Protein AF-A0A9P8HUS7-F1 (afdb_monomer)

Secondary structure (DSSP, 8-state):
--EEE----TT-TTGGGSTTSEEEEEES-GGG-HHHHHHHHH-TTEEEEE--TT-HHHHHHHHHHHHHHHTT--S----------SSS-----S---

Sequence (97 aa):
MSSWACRSHSWHWNQSSDSKNTVIALIRSQATAGQLNELAATRKNIHIIETDISSLSRLEETANSISKVTNGSLDVLIYNAYSAGTDEAKLLPPSAL

InterPro domains:
  IPR036291 NAD(P)-binding domain superfamily [SSF51735] (16-81)

Foldseek 3Di:
DAEEEDDDDDPPVVQLVPLVYQYEYEAQDPVPCVVVVVVCVVRVSYHYDHADPVDPVRVVVVLVVVCVVVVHDHRDYDPPDDDPDDPDPPPPPPPDD

Organism: NCBI:txid1491008

Solvent-accessible surface area (backbone atoms only — not comparable to full-atom values): 6187 Å² total; per-residue (Å²): 130,47,31,39,42,46,71,91,69,99,82,62,71,65,59,66,68,42,73,80,29,42,32,34,26,64,34,80,47,75,91,78,36,60,74,60,51,57,48,32,72,76,34,82,40,44,44,81,43,76,43,48,90,90,36,68,70,45,44,52,56,47,50,56,54,47,30,71,76,49,77,68,55,72,70,48,82,59,88,69,87,81,77,84,72,93,72,72,83,72,69,73,73,99,80,83,130

Mean predicted aligned error: 10.4 Å

pLDDT: mean 76.38, std 19.33, range [28.64, 94.19]

Nearest PDB structures (foldseek):
  7xwh-assembly2_B  TM=8.448E-01  e=5.059E-05  Meyerozyma guilliermondii
  7xwl-assembly2_B  TM=8.464E-01  e=1.126E-04  Meyerozyma guilliermondii
  7xwj-assembly2_B  TM=8.448E-01  e=1.376E-04  Meyerozyma guilliermondii
  7xwl-assembly2_C  TM=8.209E-01  e=1.126E-04  Meyerozyma guilliermondii
  7xwj-assembly2_C  TM=7.090E-01  e=8.906E-04  Meyerozyma guilliermondii

Structure (mmCIF, N/CA/C/O backbone):
data_AF-A0A9P8HUS7-F1
#
_entry.id   AF-A0A9P8HUS7-F1
#
loop_
_atom_site.group_PDB
_atom_site.id
_atom_site.type_symbol
_atom_site.label_atom_id
_atom_site.label_alt_id
_atom_site.label_comp_id
_atom_site.label_asym_id
_atom_site.label_entity_id
_atom_site.label_seq_id
_atom_site.pdbx_PDB_ins_code
_atom_site.Cartn_x
_atom_site.Cartn_y
_atom_site.Cartn_z
_atom_site.occupancy
_atom_site.B_iso_or_equiv
_atom_site.auth_seq_id
_atom_site.auth_comp_id
_atom_site.auth_asym_id
_atom_site.auth_atom_id
_atom_site.pdbx_PDB_model_num
ATOM 1 N N . MET A 1 1 ? -5.412 0.447 16.211 1.00 29.70 1 MET A N 1
ATOM 2 C CA . MET A 1 1 ? -5.586 0.7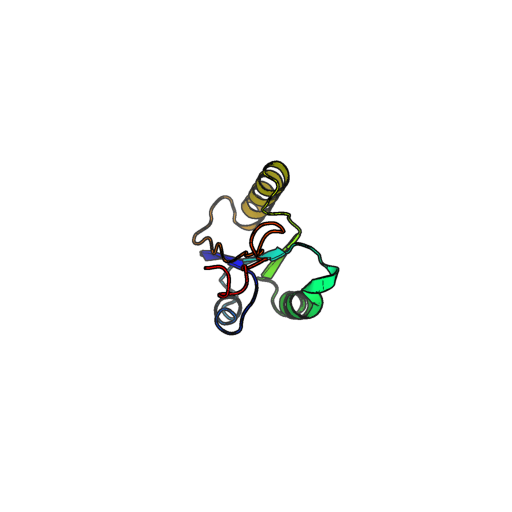33 14.772 1.00 29.70 1 MET A CA 1
ATOM 3 C C . MET A 1 1 ? -4.272 0.348 14.143 1.00 29.70 1 MET A C 1
ATOM 5 O O . MET A 1 1 ? -3.272 0.695 14.742 1.00 29.70 1 MET A O 1
ATOM 9 N N . SER A 1 2 ? -4.266 -0.473 13.095 1.00 32.97 2 SER A N 1
ATOM 10 C CA . SER A 1 2 ? -3.021 -0.963 12.500 1.00 32.97 2 SER A CA 1
ATOM 11 C C . SER A 1 2 ? -3.088 -0.845 10.984 1.00 32.97 2 SER A C 1
ATOM 13 O O . SER A 1 2 ? -3.912 -1.527 10.372 1.00 32.97 2 SER A O 1
ATOM 15 N N . SER A 1 3 ? -2.279 0.047 10.403 1.00 28.64 3 SER A N 1
ATOM 16 C CA . SER A 1 3 ? -2.162 0.223 8.949 1.00 28.64 3 SER A CA 1
ATOM 17 C C . SER A 1 3 ? -0.893 -0.425 8.368 1.00 28.64 3 SER A C 1
ATOM 19 O O . SER A 1 3 ? 0.160 -0.359 9.001 1.00 28.64 3 SER A O 1
ATOM 21 N N . TRP A 1 4 ? -0.994 -1.048 7.181 1.00 44.00 4 TRP A N 1
ATOM 22 C CA . TRP A 1 4 ? 0.021 -1.950 6.584 1.00 44.00 4 TRP A CA 1
ATOM 23 C C . TRP A 1 4 ? 0.264 -1.672 5.090 1.00 44.00 4 TRP A C 1
ATOM 25 O O . TRP A 1 4 ? -0.618 -1.130 4.453 1.00 44.00 4 TRP A O 1
ATOM 35 N N . ALA A 1 5 ? 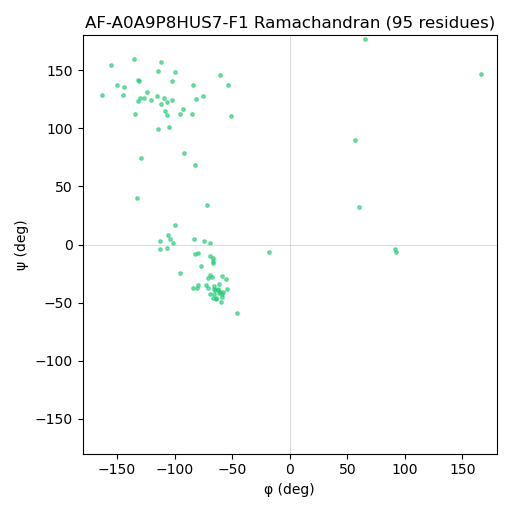1.399 -2.079 4.500 1.00 35.06 5 ALA A N 1
ATOM 36 C CA . ALA A 1 5 ? 1.700 -2.000 3.054 1.00 35.06 5 ALA A CA 1
ATOM 37 C C . ALA A 1 5 ? 2.139 -3.388 2.499 1.00 35.06 5 ALA A C 1
ATOM 39 O O . ALA A 1 5 ? 3.057 -3.963 3.070 1.00 35.06 5 ALA A O 1
ATOM 40 N N . CYS A 1 6 ? 1.534 -3.964 1.438 1.00 38.03 6 CYS A N 1
ATOM 41 C CA . CYS A 1 6 ? 1.771 -5.371 1.016 1.00 38.03 6 CYS A CA 1
ATOM 42 C C . CYS A 1 6 ? 2.089 -5.610 -0.487 1.00 38.03 6 CYS A C 1
ATOM 44 O O . CYS A 1 6 ? 1.424 -5.046 -1.358 1.00 38.03 6 CYS A O 1
ATOM 46 N N . ARG A 1 7 ? 3.026 -6.543 -0.784 1.00 38.03 7 ARG A N 1
ATOM 47 C CA . ARG A 1 7 ? 3.026 -7.403 -1.997 1.00 38.03 7 ARG A CA 1
ATOM 48 C C . ARG A 1 7 ? 3.682 -8.799 -1.803 1.00 38.03 7 ARG A C 1
ATOM 50 O O . ARG A 1 7 ? 4.759 -8.919 -1.225 1.00 38.03 7 ARG A O 1
ATOM 57 N N . SER A 1 8 ? 2.998 -9.801 -2.379 1.00 41.88 8 SER A N 1
ATOM 58 C CA . SER A 1 8 ? 3.388 -11.130 -2.918 1.00 41.88 8 SER A CA 1
ATOM 59 C C . SER A 1 8 ? 4.120 -12.187 -2.059 1.00 41.88 8 SER A C 1
ATOM 61 O O . SER A 1 8 ? 5.338 -12.297 -2.129 1.00 41.88 8 SER A O 1
ATOM 63 N N . HIS A 1 9 ? 3.359 -13.053 -1.371 1.00 35.47 9 HIS A N 1
ATOM 64 C CA . HIS A 1 9 ? 3.386 -14.541 -1.409 1.00 35.47 9 HIS A CA 1
ATOM 65 C C . HIS A 1 9 ? 2.593 -15.110 -0.211 1.00 35.47 9 HIS A C 1
ATOM 67 O O . HIS A 1 9 ? 2.545 -14.505 0.852 1.00 35.47 9 HIS A O 1
ATOM 73 N N . SER A 1 10 ? 1.946 -16.258 -0.438 1.00 37.50 10 SER A N 1
ATOM 74 C CA . SER A 1 10 ? 0.994 -17.095 0.335 1.00 37.50 10 SER A CA 1
ATOM 75 C C . SER A 1 10 ? 0.794 -16.995 1.871 1.00 37.50 10 SER A C 1
ATOM 77 O O . SER A 1 10 ? -0.125 -17.638 2.367 1.00 37.50 10 SER A O 1
ATOM 79 N N . TRP A 1 11 ? 1.555 -16.233 2.654 1.00 39.97 11 TRP A N 1
ATOM 80 C CA . TRP A 1 11 ? 1.526 -16.278 4.129 1.00 39.97 11 TRP A CA 1
ATOM 81 C C . TRP A 1 11 ? 0.972 -15.012 4.813 1.00 39.97 11 TRP A C 1
ATOM 83 O O . TRP A 1 11 ? 0.779 -15.010 6.023 1.00 39.97 11 TRP A O 1
ATOM 93 N N . HIS A 1 12 ? 0.639 -13.955 4.060 1.00 48.44 12 HIS A N 1
ATOM 94 C CA . HIS A 1 12 ? 0.209 -12.656 4.621 1.00 48.44 12 HIS A CA 1
ATOM 95 C C . HIS A 1 12 ? -1.296 -12.328 4.502 1.00 48.44 12 HIS A C 1
ATOM 97 O O . HIS A 1 12 ? -1.757 -11.309 5.015 1.00 48.44 12 HIS A O 1
ATOM 103 N N . TRP A 1 13 ? -2.094 -13.194 3.866 1.00 48.62 13 TRP A N 1
ATOM 104 C CA . TRP A 1 13 ? -3.518 -12.953 3.560 1.00 48.62 13 TRP A CA 1
ATOM 105 C C . TRP A 1 13 ? -4.436 -12.927 4.792 1.00 48.62 13 TRP A C 1
ATOM 107 O O . TRP A 1 13 ? -5.600 -12.535 4.684 1.00 48.62 13 TRP A O 1
ATOM 117 N N . ASN A 1 14 ? -3.916 -13.321 5.959 1.00 61.38 14 ASN A N 1
ATOM 118 C CA . ASN A 1 14 ? -4.672 -13.339 7.205 1.00 61.38 14 ASN A CA 1
ATOM 119 C C . ASN A 1 14 ? -4.957 -11.928 7.746 1.00 61.38 14 ASN A C 1
ATOM 121 O O . ASN A 1 14 ? -5.992 -11.716 8.368 1.00 61.38 14 ASN A O 1
ATOM 125 N N . GLN A 1 15 ? -4.098 -10.941 7.467 1.00 62.97 15 GLN A N 1
ATOM 126 C CA . GLN A 1 15 ? -4.244 -9.616 8.082 1.00 62.97 15 GLN A CA 1
ATOM 127 C C . GLN A 1 15 ? -5.414 -8.809 7.514 1.00 62.97 15 GLN A C 1
ATOM 129 O O . GLN A 1 15 ? -6.076 -8.103 8.270 1.00 62.97 15 GLN A O 1
ATOM 134 N N . SER A 1 16 ? -5.719 -8.936 6.218 1.00 73.12 16 SER A N 1
ATOM 135 C CA . SER A 1 16 ? -6.909 -8.294 5.638 1.00 73.12 16 SER A CA 1
ATOM 136 C C . SER A 1 16 ? -8.204 -9.063 5.907 1.00 73.12 16 SER A C 1
ATOM 138 O O . SER A 1 16 ? -9.274 -8.547 5.598 1.00 73.12 16 SER A O 1
ATOM 140 N N . SER A 1 17 ? -8.131 -10.273 6.479 1.00 80.44 17 SER A N 1
ATOM 141 C CA . SER A 1 17 ? -9.320 -11.015 6.919 1.00 80.44 17 SER A CA 1
ATOM 142 C C . SER A 1 17 ? -9.988 -10.358 8.130 1.00 80.44 17 SER A C 1
ATOM 144 O O . SER A 1 17 ? -11.197 -10.496 8.294 1.00 80.44 17 SER A O 1
ATOM 146 N N . ASP A 1 18 ? -9.231 -9.618 8.949 1.00 83.19 18 ASP A N 1
ATOM 147 C CA . ASP A 1 18 ? -9.804 -8.729 9.958 1.00 83.19 18 ASP A CA 1
ATOM 148 C C . ASP A 1 18 ? -10.135 -7.374 9.318 1.00 83.19 18 ASP A C 1
ATOM 150 O O . ASP A 1 18 ? -9.251 -6.608 8.924 1.00 83.19 18 ASP A O 1
ATOM 154 N N . SER A 1 19 ? -11.428 -7.064 9.226 1.00 84.75 19 SER A N 1
ATOM 155 C CA . SER A 1 19 ? -11.927 -5.819 8.640 1.00 84.75 19 SER A CA 1
ATOM 156 C C . SER A 1 19 ? -11.555 -4.565 9.439 1.00 84.75 19 SER A C 1
ATOM 158 O O . SER A 1 19 ? -11.749 -3.460 8.938 1.00 84.75 19 SER A O 1
ATOM 160 N N . LYS A 1 20 ? -11.052 -4.705 10.675 1.00 85.94 20 LYS A N 1
ATOM 161 C CA . LYS A 1 20 ? -10.567 -3.582 11.498 1.00 85.94 20 LYS A CA 1
ATOM 162 C C . LYS A 1 20 ? -9.185 -3.085 11.077 1.00 85.94 20 LYS A C 1
ATOM 164 O O . LYS A 1 20 ? -8.798 -1.982 11.465 1.00 85.94 20 LYS A O 1
ATOM 169 N N . ASN A 1 21 ? -8.433 -3.892 10.333 1.00 87.25 21 ASN A N 1
ATOM 170 C CA . ASN A 1 21 ? -7.120 -3.510 9.831 1.00 87.25 21 ASN A CA 1
ATOM 171 C C . ASN A 1 21 ? -7.262 -2.728 8.538 1.00 87.25 21 ASN A C 1
ATOM 173 O O . ASN A 1 21 ? -7.980 -3.170 7.647 1.00 87.25 21 ASN A O 1
ATOM 177 N N . THR A 1 22 ? -6.496 -1.652 8.391 1.00 90.00 22 THR A N 1
ATOM 178 C CA . THR A 1 22 ? -6.338 -0.966 7.107 1.00 90.00 22 THR A CA 1
ATOM 179 C C . THR A 1 22 ? -5.120 -1.553 6.411 1.00 90.00 22 THR A C 1
ATOM 181 O O . THR A 1 22 ? -4.004 -1.467 6.912 1.00 90.00 22 THR A O 1
ATOM 184 N N . VAL A 1 23 ? -5.301 -2.185 5.261 1.00 90.12 23 VAL A N 1
ATOM 185 C CA . VAL A 1 23 ? -4.192 -2.763 4.502 1.00 90.12 23 VAL A CA 1
ATOM 186 C C . VAL A 1 23 ? -4.024 -1.970 3.227 1.00 90.12 23 VAL A C 1
ATOM 188 O O . VAL A 1 23 ? -4.918 -1.879 2.403 1.00 90.12 23 VAL A O 1
ATOM 191 N N . ILE A 1 24 ? -2.857 -1.397 3.048 1.00 91.38 24 ILE A N 1
ATOM 192 C CA . ILE A 1 24 ? -2.431 -0.728 1.835 1.00 91.38 24 ILE A CA 1
ATOM 193 C C . ILE A 1 24 ? -1.542 -1.716 1.074 1.00 91.38 24 ILE A C 1
ATOM 195 O O . ILE A 1 24 ? -0.898 -2.584 1.655 1.00 91.38 24 ILE A O 1
ATOM 199 N N . ALA A 1 25 ? -1.530 -1.672 -0.244 1.00 90.00 25 ALA A N 1
ATOM 200 C CA . ALA A 1 25 ? -0.696 -2.524 -1.074 1.00 90.00 25 ALA A CA 1
ATOM 201 C C . ALA A 1 25 ? -0.001 -1.658 -2.112 1.00 90.00 25 ALA A C 1
ATOM 203 O O . ALA A 1 25 ? -0.661 -0.936 -2.856 1.00 90.00 25 ALA A O 1
ATOM 204 N N . LEU A 1 26 ? 1.330 -1.720 -2.143 1.00 91.62 26 LEU A N 1
ATOM 205 C CA . LEU A 1 26 ? 2.133 -0.937 -3.075 1.00 91.62 26 LEU A CA 1
ATOM 206 C C . LEU A 1 26 ? 2.445 -1.781 -4.305 1.00 91.62 26 LEU A C 1
ATOM 208 O O . LEU A 1 26 ? 3.179 -2.778 -4.232 1.00 91.62 26 LEU A O 1
ATOM 212 N N . ILE A 1 27 ? 1.879 -1.382 -5.442 1.00 90.94 27 ILE A N 1
ATOM 213 C CA . ILE A 1 27 ? 2.057 -2.059 -6.723 1.00 90.94 27 ILE A CA 1
ATOM 214 C C . ILE A 1 27 ? 2.861 -1.231 -7.728 1.00 90.94 27 ILE A C 1
ATOM 216 O O . ILE A 1 27 ? 2.920 -0.028 -7.606 1.00 90.94 27 ILE A O 1
ATOM 220 N N . ARG A 1 28 ? 3.480 -1.870 -8.728 1.00 88.69 28 ARG A N 1
ATOM 221 C CA . ARG A 1 28 ? 4.262 -1.196 -9.787 1.00 88.69 28 ARG A CA 1
ATOM 222 C C . ARG A 1 28 ? 3.410 -0.954 -11.030 1.00 88.69 28 ARG A C 1
ATOM 224 O O . ARG A 1 28 ? 3.754 -0.117 -11.841 1.00 88.69 28 ARG A O 1
ATOM 231 N N . SER A 1 29 ? 2.362 -1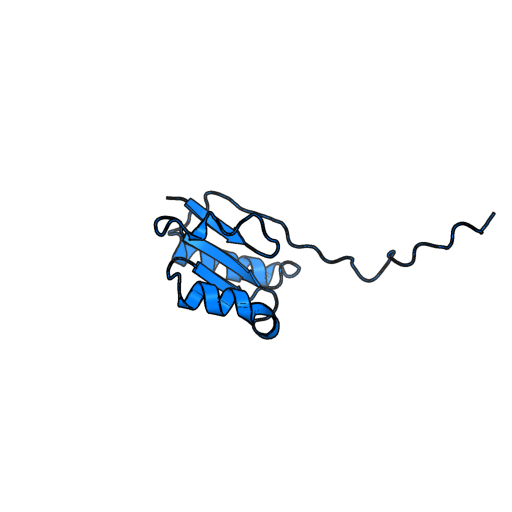.760 -11.207 1.00 87.38 29 SER A N 1
ATOM 232 C CA . SER A 1 29 ? 1.449 -1.666 -12.338 1.00 87.38 29 SER A CA 1
ATOM 233 C C . SER A 1 29 ? 0.162 -2.421 -12.039 1.00 87.38 29 SER A C 1
ATOM 235 O O . SER A 1 29 ? 0.208 -3.616 -11.708 1.00 87.38 29 SER A O 1
ATOM 237 N N . GLN A 1 30 ? -0.973 -1.752 -12.230 1.00 88.38 30 GLN A N 1
ATOM 238 C CA . GLN A 1 30 ? -2.305 -2.357 -12.195 1.00 88.38 30 GLN A CA 1
ATOM 239 C C . GLN A 1 30 ? -2.465 -3.536 -13.166 1.00 88.38 30 GLN A C 1
ATOM 241 O O . GLN A 1 30 ? -3.182 -4.485 -12.854 1.00 88.38 30 GLN A O 1
ATOM 246 N N . ALA A 1 31 ? -1.741 -3.544 -14.292 1.00 86.38 31 ALA A N 1
ATOM 247 C CA . ALA A 1 31 ? -1.826 -4.610 -15.295 1.00 86.38 31 ALA A CA 1
ATOM 248 C C . ALA A 1 31 ? -1.489 -6.003 -14.728 1.00 86.38 31 ALA A C 1
ATOM 250 O O . ALA A 1 31 ? -1.987 -7.014 -15.210 1.00 86.38 31 ALA A O 1
ATOM 251 N N . THR A 1 32 ? -0.662 -6.055 -13.679 1.00 83.50 32 THR A N 1
ATOM 252 C CA . THR A 1 32 ? -0.225 -7.305 -13.030 1.00 83.50 32 THR A CA 1
ATOM 253 C C . THR A 1 32 ? -0.960 -7.616 -11.724 1.00 83.50 32 THR A C 1
ATOM 255 O O . THR A 1 32 ? -0.654 -8.608 -11.067 1.00 83.50 32 THR A O 1
ATOM 258 N N . ALA A 1 33 ? -1.920 -6.779 -11.319 1.00 86.81 33 ALA A N 1
ATOM 259 C CA . ALA A 1 33 ? -2.521 -6.816 -9.986 1.00 86.81 33 ALA A CA 1
ATOM 260 C C . ALA A 1 33 ? -3.881 -7.540 -9.918 1.00 86.81 33 ALA A C 1
ATOM 262 O O . ALA A 1 33 ? -4.586 -7.389 -8.926 1.00 86.81 33 ALA A O 1
ATOM 263 N N . GLY A 1 34 ? -4.251 -8.341 -10.926 1.00 87.88 34 GLY A N 1
ATOM 264 C CA . GLY A 1 34 ? -5.586 -8.953 -11.059 1.00 87.88 34 GLY A CA 1
ATOM 265 C C . GLY A 1 34 ? -6.137 -9.599 -9.778 1.00 87.88 34 GLY A C 1
ATOM 266 O O . GLY A 1 34 ? -7.148 -9.144 -9.253 1.00 87.88 34 GLY A O 1
ATOM 267 N N . GLN A 1 35 ? -5.427 -10.576 -9.206 1.00 87.62 35 GLN A N 1
ATOM 268 C CA . GLN A 1 35 ? -5.858 -11.261 -7.972 1.00 87.62 35 GLN A CA 1
ATOM 269 C C . GLN A 1 35 ? -5.979 -10.318 -6.762 1.00 87.62 35 GLN A C 1
ATOM 271 O O . GLN A 1 35 ? -6.839 -10.496 -5.900 1.00 87.62 35 GLN A O 1
ATOM 276 N N . LEU A 1 36 ? -5.115 -9.303 -6.677 1.00 86.06 36 LEU A N 1
ATOM 277 C CA . LEU A 1 36 ? -5.166 -8.312 -5.604 1.00 86.06 36 LEU A CA 1
ATOM 278 C C . LEU A 1 36 ? -6.378 -7.383 -5.770 1.00 86.06 36 LEU A C 1
ATOM 280 O O . LEU A 1 36 ? -7.021 -7.039 -4.781 1.00 86.06 36 LEU A O 1
ATOM 284 N N . ASN A 1 37 ? -6.716 -7.025 -7.010 1.00 89.38 37 ASN A N 1
ATOM 285 C CA . ASN A 1 37 ? -7.895 -6.228 -7.337 1.00 89.38 37 ASN A CA 1
ATOM 286 C C . ASN A 1 37 ? -9.193 -6.985 -7.024 1.00 89.38 37 ASN A C 1
ATOM 288 O O . ASN A 1 37 ? -10.100 -6.414 -6.422 1.00 89.38 37 ASN A O 1
ATOM 292 N N . GLU A 1 38 ? -9.266 -8.277 -7.355 1.00 90.69 38 GLU A N 1
ATOM 293 C CA . GLU A 1 38 ? -10.389 -9.149 -6.974 1.00 90.69 38 GLU A CA 1
ATOM 294 C C . GLU A 1 38 ? -10.557 -9.218 -5.447 1.00 90.69 38 GLU A C 1
ATOM 296 O O . GLU A 1 38 ? -11.668 -9.097 -4.913 1.00 90.69 38 GLU A O 1
ATOM 301 N N . LEU A 1 39 ? -9.442 -9.335 -4.719 1.00 88.12 39 LEU A N 1
ATOM 302 C CA . LEU A 1 39 ? -9.462 -9.332 -3.262 1.00 88.12 39 LEU A CA 1
ATOM 303 C C . LEU A 1 39 ? -9.948 -7.988 -2.702 1.00 88.12 39 LEU A C 1
ATOM 305 O O . LEU A 1 39 ? -10.801 -7.977 -1.815 1.00 88.12 39 LEU A O 1
ATOM 309 N N . ALA A 1 40 ? -9.446 -6.864 -3.217 1.00 89.50 40 ALA A N 1
ATOM 310 C CA . ALA A 1 40 ? -9.845 -5.525 -2.778 1.00 89.50 40 ALA A CA 1
ATOM 311 C C . ALA A 1 40 ? -11.301 -5.186 -3.142 1.00 89.50 40 ALA A C 1
ATOM 313 O O . ALA A 1 40 ? -11.974 -4.447 -2.420 1.00 89.50 40 ALA A O 1
ATOM 314 N N . ALA A 1 41 ? -11.840 -5.774 -4.214 1.00 91.38 41 ALA A N 1
ATOM 315 C CA . ALA A 1 41 ? -13.260 -5.659 -4.536 1.00 91.38 41 ALA A CA 1
ATOM 316 C C . ALA A 1 41 ? -14.138 -6.267 -3.427 1.00 91.38 41 ALA A C 1
ATOM 318 O O . ALA A 1 41 ? -15.157 -5.670 -3.052 1.00 91.38 41 ALA A O 1
ATOM 319 N N . THR A 1 42 ? -13.691 -7.398 -2.867 1.00 91.19 42 THR A N 1
ATOM 320 C CA . THR A 1 42 ? -14.360 -8.143 -1.787 1.00 91.19 42 THR A CA 1
ATOM 321 C C . THR A 1 42 ? -14.094 -7.537 -0.403 1.00 91.19 42 THR A C 1
ATOM 323 O O . THR A 1 42 ? -14.985 -7.503 0.444 1.00 91.19 42 THR A O 1
ATOM 326 N N . ARG A 1 43 ? -12.878 -7.034 -0.160 1.00 89.94 43 ARG A N 1
ATOM 327 C CA . ARG A 1 43 ? -12.401 -6.533 1.139 1.00 89.94 43 ARG A CA 1
ATOM 328 C C . ARG A 1 43 ? -12.134 -5.029 1.073 1.00 89.94 43 ARG A C 1
ATOM 330 O O . ARG A 1 43 ? -11.084 -4.593 0.612 1.00 89.94 43 ARG A O 1
ATOM 337 N N . LYS A 1 44 ? -13.084 -4.227 1.569 1.00 89.88 44 LYS A N 1
ATOM 338 C CA . LYS A 1 44 ? -13.036 -2.748 1.505 1.00 89.88 44 LYS A CA 1
ATOM 339 C C . LYS A 1 44 ? -11.927 -2.106 2.335 1.00 89.88 44 LYS A C 1
ATOM 341 O O . LYS A 1 44 ? -11.633 -0.935 2.145 1.00 89.88 44 LYS A O 1
ATOM 346 N N . ASN A 1 45 ? -11.325 -2.866 3.238 1.00 89.31 45 ASN A N 1
ATOM 347 C CA . ASN A 1 45 ? -10.198 -2.439 4.049 1.00 89.31 45 ASN A CA 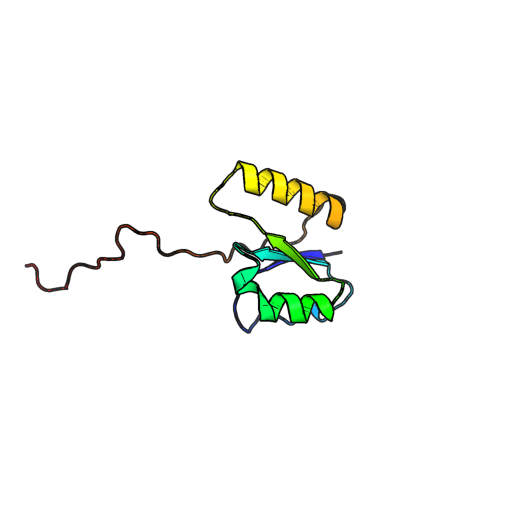1
ATOM 348 C C . ASN A 1 45 ? -8.844 -2.570 3.327 1.00 89.31 45 ASN A C 1
ATOM 350 O O . ASN A 1 45 ? -7.804 -2.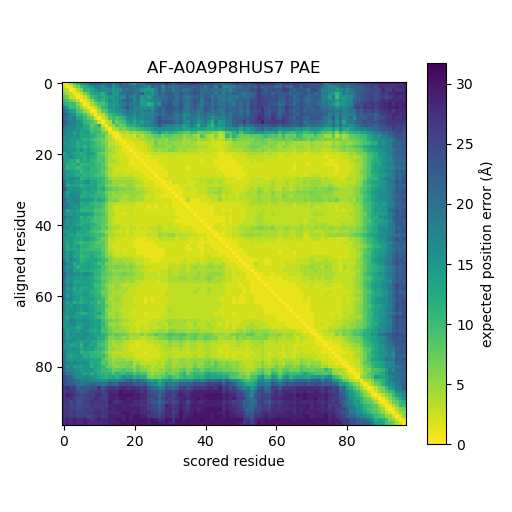343 3.942 1.00 89.31 45 ASN A O 1
ATOM 354 N N . ILE A 1 46 ? -8.849 -2.950 2.043 1.00 90.81 46 ILE A N 1
ATOM 355 C CA . ILE A 1 46 ? -7.661 -3.014 1.194 1.00 90.81 46 ILE A CA 1
ATOM 356 C C . ILE A 1 46 ? -7.620 -1.805 0.256 1.00 90.81 46 ILE A C 1
ATOM 358 O O . ILE A 1 46 ? -8.534 -1.587 -0.535 1.00 90.81 46 ILE A O 1
ATOM 362 N N . HIS A 1 47 ? -6.518 -1.063 0.295 1.00 91.31 47 HIS A N 1
ATOM 363 C CA . HIS A 1 47 ? -6.233 0.071 -0.577 1.00 91.31 47 HIS A CA 1
ATOM 364 C C . HIS A 1 47 ? -5.021 -0.252 -1.444 1.00 91.31 47 HIS A C 1
ATOM 366 O O . HIS A 1 47 ? -3.974 -0.634 -0.937 1.00 91.31 47 HIS A O 1
ATOM 372 N N . ILE A 1 48 ? -5.128 -0.091 -2.756 1.00 91.31 48 ILE A N 1
ATOM 373 C CA . ILE A 1 48 ? -4.032 -0.395 -3.679 1.00 91.31 48 ILE A CA 1
ATOM 374 C C . ILE A 1 48 ? -3.494 0.923 -4.219 1.00 91.31 48 ILE A C 1
ATOM 376 O O . ILE A 1 48 ? -4.260 1.730 -4.742 1.00 91.31 48 ILE A O 1
ATOM 380 N N . ILE A 1 49 ? -2.187 1.139 -4.095 1.00 92.31 49 ILE A N 1
ATOM 381 C CA . ILE A 1 49 ? -1.507 2.331 -4.601 1.00 92.31 49 ILE A CA 1
ATOM 382 C C . ILE A 1 49 ? -0.442 1.883 -5.593 1.00 92.31 49 ILE A C 1
ATOM 384 O O . ILE A 1 49 ? 0.422 1.066 -5.271 1.00 92.31 49 ILE A O 1
ATOM 388 N N . GLU A 1 50 ? -0.513 2.413 -6.809 1.00 92.12 50 GLU A N 1
ATOM 389 C CA . GLU A 1 50 ? 0.540 2.230 -7.798 1.00 92.12 50 GLU A CA 1
ATOM 390 C C . GLU A 1 50 ? 1.676 3.223 -7.536 1.00 92.12 50 GLU A C 1
ATOM 392 O O . GLU A 1 50 ? 1.448 4.425 -7.426 1.00 92.12 50 GLU A O 1
ATOM 397 N N . THR A 1 51 ? 2.893 2.712 -7.390 1.00 90.44 51 THR A N 1
ATOM 398 C CA . THR A 1 51 ? 4.094 3.481 -7.089 1.00 90.44 51 THR A CA 1
ATOM 399 C C . THR A 1 51 ? 5.347 2.755 -7.569 1.00 90.44 51 THR A C 1
ATOM 401 O O . THR A 1 51 ? 5.394 1.523 -7.670 1.00 90.44 51 THR A O 1
ATOM 404 N N . ASP A 1 52 ? 6.388 3.535 -7.827 1.00 88.56 52 ASP A N 1
ATOM 405 C CA . ASP A 1 52 ? 7.730 3.024 -8.053 1.00 88.56 52 ASP A CA 1
ATOM 406 C C . ASP A 1 52 ? 8.597 3.329 -6.831 1.00 88.56 52 ASP A C 1
ATOM 408 O O . ASP A 1 52 ? 8.933 4.480 -6.559 1.00 88.56 52 ASP A O 1
ATOM 412 N N . ILE A 1 53 ? 8.977 2.277 -6.106 1.00 86.25 53 ILE A N 1
ATOM 413 C CA . ILE A 1 53 ? 9.810 2.375 -4.902 1.00 86.25 53 ILE A CA 1
ATOM 414 C C . ILE A 1 53 ? 11.234 2.855 -5.197 1.00 86.25 53 ILE A C 1
ATOM 416 O O . ILE A 1 53 ? 11.947 3.240 -4.275 1.00 86.25 53 ILE A O 1
ATOM 420 N N . SER A 1 54 ? 11.666 2.811 -6.459 1.00 86.88 54 SER A N 1
ATOM 421 C CA . SER A 1 54 ? 12.965 3.335 -6.877 1.00 86.88 54 SER A CA 1
ATOM 422 C C . SER A 1 54 ? 12.936 4.850 -7.112 1.00 86.88 54 SER A C 1
ATOM 424 O O . SER A 1 54 ? 13.991 5.454 -7.293 1.00 86.88 54 SER A O 1
ATOM 426 N N . SER A 1 55 ? 11.757 5.485 -7.083 1.00 89.94 55 SER A N 1
ATOM 427 C CA . SER A 1 55 ? 11.593 6.926 -7.274 1.00 89.94 55 SER A CA 1
ATOM 428 C C . SER A 1 55 ? 11.223 7.625 -5.967 1.00 89.94 55 SER A C 1
ATOM 430 O O . SER A 1 55 ? 10.128 7.450 -5.434 1.00 89.94 55 SER A O 1
ATOM 432 N N . LEU A 1 56 ? 12.118 8.485 -5.475 1.00 91.69 56 LEU A N 1
ATOM 433 C CA . LEU A 1 56 ? 11.894 9.245 -4.242 1.00 91.69 56 LEU A CA 1
ATOM 434 C C . LEU A 1 56 ? 10.638 10.129 -4.319 1.00 91.69 56 LEU A C 1
ATOM 436 O O . LEU A 1 56 ? 9.808 10.096 -3.418 1.00 91.69 56 LEU A O 1
ATOM 440 N N . SER A 1 57 ? 10.450 10.849 -5.428 1.00 93.69 57 SER A N 1
ATOM 441 C CA . SER A 1 57 ? 9.269 11.700 -5.633 1.00 93.69 57 SER A CA 1
ATOM 442 C C . SER A 1 57 ? 7.965 10.889 -5.610 1.00 93.69 57 SER A C 1
ATOM 444 O O . SER A 1 57 ? 6.997 11.293 -4.967 1.00 93.69 57 SER A O 1
ATOM 446 N N . ARG A 1 58 ? 7.946 9.696 -6.224 1.00 92.06 58 ARG A N 1
ATOM 447 C CA . ARG A 1 58 ? 6.778 8.800 -6.165 1.00 92.06 58 ARG A CA 1
ATOM 448 C C . ARG A 1 58 ? 6.519 8.294 -4.751 1.00 92.06 58 ARG A C 1
ATOM 450 O O . ARG A 1 58 ? 5.360 8.170 -4.353 1.00 92.06 58 ARG A O 1
ATOM 457 N N . LEU A 1 59 ? 7.569 8.002 -3.986 1.00 92.06 59 LEU A N 1
ATOM 458 C CA . LEU A 1 59 ? 7.442 7.587 -2.590 1.00 92.06 59 LEU A CA 1
ATOM 459 C C . LEU A 1 59 ? 6.866 8.701 -1.709 1.00 92.06 59 LEU A C 1
ATOM 461 O O . LEU A 1 59 ? 6.014 8.409 -0.872 1.00 92.06 59 LEU A O 1
ATOM 465 N N . GLU A 1 60 ? 7.245 9.960 -1.924 1.00 93.88 60 GLU A N 1
ATOM 466 C CA . GLU A 1 60 ? 6.661 11.108 -1.215 1.00 93.88 60 GLU A CA 1
ATOM 467 C C . GLU A 1 60 ? 5.166 11.274 -1.532 1.00 93.88 60 GLU A C 1
ATOM 469 O O . GLU A 1 60 ? 4.336 11.392 -0.625 1.00 93.88 60 GLU A O 1
ATOM 474 N N . GLU A 1 61 ? 4.785 11.202 -2.812 1.00 94.19 61 GLU A N 1
ATOM 475 C CA . GLU A 1 61 ? 3.377 11.206 -3.243 1.00 94.19 61 GLU A CA 1
ATOM 476 C C . GLU A 1 61 ? 2.584 10.045 -2.617 1.00 94.19 61 GLU A C 1
ATOM 478 O O . GLU A 1 61 ? 1.441 10.202 -2.166 1.00 94.19 61 GLU A O 1
ATOM 483 N N . THR A 1 62 ? 3.215 8.873 -2.549 1.00 92.62 62 THR A N 1
ATOM 484 C CA . THR A 1 62 ? 2.641 7.660 -1.960 1.00 92.62 62 THR A CA 1
ATOM 485 C C . THR A 1 62 ? 2.445 7.821 -0.459 1.00 92.62 62 THR A C 1
ATOM 487 O O . THR A 1 62 ? 1.364 7.525 0.045 1.00 92.62 62 THR A O 1
ATOM 490 N N . ALA A 1 63 ? 3.441 8.342 0.258 1.00 91.62 63 ALA A N 1
ATOM 491 C CA . ALA A 1 63 ? 3.360 8.597 1.692 1.00 91.62 63 ALA A CA 1
ATOM 492 C C . ALA A 1 63 ? 2.250 9.605 2.021 1.00 91.62 63 ALA A C 1
ATOM 494 O O . ALA A 1 63 ? 1.460 9.377 2.939 1.00 91.62 63 ALA A O 1
ATOM 495 N N . ASN A 1 64 ? 2.111 10.663 1.218 1.00 92.88 64 ASN A N 1
ATOM 496 C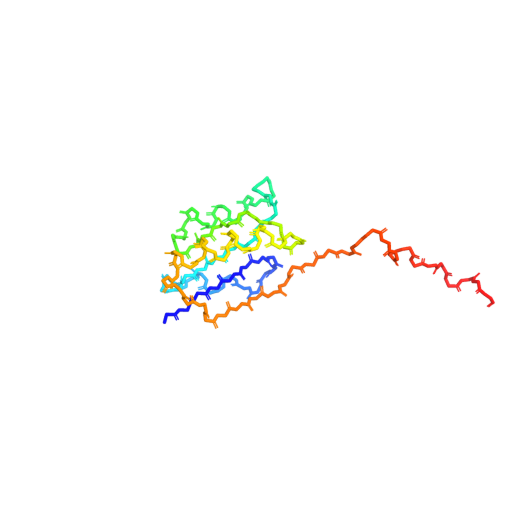 CA . ASN A 1 64 ? 1.012 11.621 1.345 1.00 92.88 64 ASN A CA 1
ATOM 497 C C . ASN A 1 64 ? -0.359 10.967 1.122 1.00 92.88 64 ASN A C 1
ATOM 499 O O . ASN A 1 64 ? -1.326 11.284 1.816 1.00 92.88 64 ASN A O 1
ATOM 503 N N . SER A 1 65 ? -0.454 10.038 0.170 1.00 92.00 65 SER A N 1
ATOM 504 C CA . SER A 1 65 ? -1.687 9.291 -0.101 1.00 92.00 65 SER A CA 1
ATOM 505 C C . SER A 1 65 ? -2.028 8.322 1.034 1.00 92.00 65 SER A C 1
ATOM 507 O O . SER A 1 65 ? -3.178 8.272 1.466 1.00 92.00 65 SER A O 1
ATOM 509 N N . ILE A 1 66 ? -1.027 7.618 1.571 1.00 91.69 66 ILE A N 1
ATOM 510 C CA . ILE A 1 66 ? -1.162 6.746 2.745 1.00 91.69 66 ILE A CA 1
ATOM 511 C C . ILE A 1 66 ? -1.633 7.556 3.951 1.00 91.69 66 ILE A C 1
ATOM 513 O O . ILE A 1 66 ? -2.629 7.197 4.565 1.00 91.69 66 ILE A O 1
ATOM 517 N N . SER A 1 67 ? -0.985 8.686 4.237 1.00 91.00 67 SER A N 1
ATOM 518 C CA . SER A 1 67 ? -1.310 9.551 5.375 1.00 91.00 67 SER A CA 1
ATOM 519 C C . SER A 1 67 ? -2.785 9.976 5.394 1.00 91.00 67 SER A C 1
ATOM 521 O O . SER A 1 67 ? -3.420 9.964 6.449 1.00 91.00 67 SER A O 1
ATOM 523 N N . LYS A 1 68 ? -3.380 10.254 4.225 1.00 90.19 68 LYS A N 1
ATOM 524 C CA . LYS A 1 68 ? -4.815 10.573 4.102 1.00 90.19 68 LYS A CA 1
ATOM 525 C C . LYS A 1 68 ? -5.726 9.399 4.466 1.00 90.19 68 LYS A C 1
ATOM 527 O O . LYS A 1 68 ? -6.799 9.617 5.017 1.00 90.19 68 LYS A O 1
ATOM 532 N N . VAL A 1 69 ? -5.316 8.173 4.146 1.00 87.62 69 VAL A N 1
ATOM 533 C CA . VAL A 1 69 ? -6.084 6.948 4.428 1.00 87.62 69 VAL A CA 1
ATOM 534 C C . VAL A 1 69 ? -5.921 6.514 5.885 1.00 87.62 69 VAL A C 1
ATOM 536 O O . VAL A 1 69 ? -6.856 5.996 6.488 1.00 87.62 69 VAL A O 1
ATOM 539 N N . THR A 1 70 ? -4.740 6.729 6.463 1.00 87.19 70 THR A N 1
ATOM 540 C CA . THR A 1 70 ? -4.371 6.218 7.790 1.00 87.19 70 THR A CA 1
ATOM 541 C C . THR A 1 70 ? -4.404 7.273 8.886 1.00 87.19 70 THR A C 1
ATOM 543 O O . THR A 1 70 ? -4.039 6.996 10.025 1.00 87.19 70 THR A O 1
ATOM 546 N N . ASN A 1 71 ? -4.843 8.485 8.548 1.00 86.81 71 ASN A N 1
ATOM 547 C CA . ASN A 1 71 ? -4.899 9.621 9.457 1.00 86.81 71 ASN A CA 1
ATOM 548 C C . ASN A 1 71 ? -3.515 10.016 10.022 1.00 86.81 71 ASN A C 1
ATOM 550 O O . ASN A 1 71 ? -3.407 10.491 11.153 1.00 86.81 71 ASN A O 1
ATOM 554 N N . GLY A 1 72 ? -2.465 9.818 9.218 1.00 84.38 72 GLY A N 1
ATOM 555 C CA . GLY A 1 72 ? -1.095 10.249 9.500 1.00 84.38 72 GLY A CA 1
ATOM 556 C C . GLY A 1 72 ? -0.190 9.234 10.198 1.00 84.38 72 GLY A C 1
ATOM 557 O O . GLY A 1 72 ? 1.004 9.503 10.307 1.00 84.38 72 GLY A O 1
ATOM 558 N N . SER A 1 73 ? -0.696 8.076 10.637 1.00 86.12 73 SER A N 1
ATOM 559 C CA . SER A 1 73 ? 0.128 7.046 11.287 1.00 86.12 73 SER A CA 1
ATOM 560 C C . SER A 1 73 ? 0.219 5.762 10.469 1.00 86.12 73 SER A C 1
ATOM 562 O O . SER A 1 73 ? -0.706 5.391 9.749 1.00 86.12 73 SER A O 1
ATOM 564 N N . LEU A 1 74 ? 1.342 5.062 10.591 1.00 85.69 74 LEU A N 1
ATOM 565 C CA . LEU A 1 74 ? 1.529 3.714 10.071 1.00 85.69 74 LEU A CA 1
ATOM 566 C C . LEU A 1 74 ? 2.086 2.860 11.202 1.00 85.69 74 LEU A C 1
ATOM 568 O O . LEU A 1 74 ? 3.099 3.214 11.798 1.00 85.69 74 LEU A O 1
ATOM 572 N N . ASP A 1 75 ? 1.424 1.750 11.490 1.00 87.31 75 ASP A N 1
ATOM 573 C CA . ASP A 1 75 ? 1.813 0.880 12.597 1.00 87.31 75 ASP A CA 1
ATOM 574 C C . ASP A 1 75 ? 2.914 -0.079 12.171 1.00 87.31 75 ASP A C 1
ATOM 576 O O . ASP A 1 75 ? 3.835 -0.341 12.941 1.00 87.31 75 ASP A O 1
ATOM 580 N N . VAL A 1 76 ? 2.845 -0.573 10.929 1.00 86.62 76 VAL A N 1
ATOM 581 C CA . VAL A 1 76 ? 3.869 -1.457 10.376 1.00 86.62 76 VAL A CA 1
ATOM 582 C C . VAL A 1 76 ? 4.108 -1.204 8.890 1.00 86.62 76 VAL A C 1
ATOM 584 O O . VAL A 1 76 ? 3.190 -1.131 8.073 1.00 86.62 76 VAL A O 1
ATOM 587 N N . LEU A 1 77 ? 5.390 -1.163 8.532 1.00 87.75 77 LEU A N 1
ATOM 588 C CA . LEU A 1 77 ? 5.875 -1.165 7.160 1.00 87.75 77 LEU A CA 1
ATOM 589 C C . LEU A 1 77 ? 6.486 -2.530 6.827 1.00 87.75 77 LEU A C 1
ATOM 591 O O . LEU A 1 77 ? 7.445 -2.953 7.467 1.00 87.75 77 LEU A O 1
ATOM 595 N N . ILE A 1 78 ? 5.972 -3.195 5.791 1.00 84.94 78 ILE A N 1
ATOM 596 C CA . ILE A 1 78 ? 6.564 -4.430 5.263 1.00 84.94 78 ILE A CA 1
ATOM 597 C C . ILE A 1 78 ? 7.287 -4.093 3.961 1.00 84.94 78 ILE A C 1
ATOM 599 O O . ILE A 1 78 ? 6.675 -3.956 2.901 1.00 84.94 78 ILE A O 1
ATOM 603 N N . TYR A 1 79 ? 8.610 -3.969 4.034 1.00 84.31 79 TYR A N 1
ATOM 604 C CA . TYR A 1 79 ? 9.444 -3.700 2.867 1.00 84.31 79 TYR A CA 1
ATOM 605 C C . TYR A 1 79 ? 9.944 -5.008 2.239 1.00 84.31 79 TYR A C 1
ATOM 607 O O . TYR A 1 79 ? 11.070 -5.437 2.460 1.00 84.31 79 TYR A O 1
ATOM 615 N N . ASN A 1 80 ? 9.070 -5.671 1.479 1.00 82.31 80 ASN A N 1
ATOM 616 C CA . ASN A 1 80 ? 9.361 -6.954 0.819 1.00 82.31 80 ASN A CA 1
ATOM 617 C C . ASN A 1 80 ? 9.586 -6.820 -0.700 1.00 82.31 80 ASN A C 1
ATOM 619 O O . ASN A 1 80 ? 9.605 -7.803 -1.438 1.00 82.31 80 ASN A O 1
ATOM 623 N N . ALA A 1 81 ? 9.672 -5.598 -1.220 1.00 80.25 81 ALA A N 1
ATOM 624 C CA . ALA A 1 81 ? 9.831 -5.415 -2.650 1.00 80.25 81 ALA A CA 1
ATOM 625 C C . ALA A 1 81 ? 11.266 -5.750 -3.084 1.00 80.25 81 ALA A C 1
ATOM 627 O O . ALA A 1 81 ? 12.230 -5.222 -2.537 1.00 80.25 81 ALA A O 1
ATOM 628 N N . TYR A 1 82 ? 11.390 -6.618 -4.088 1.00 79.62 82 TYR A N 1
ATOM 629 C CA . TYR A 1 82 ? 12.666 -7.095 -4.611 1.00 79.62 82 TYR A CA 1
ATOM 630 C C . TYR A 1 82 ? 12.696 -7.002 -6.140 1.00 79.62 82 TYR A C 1
ATOM 6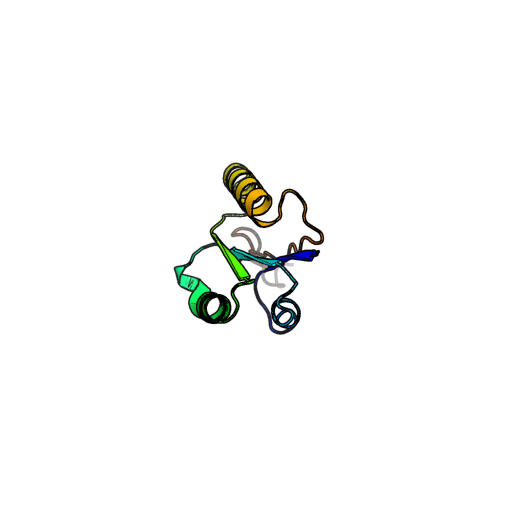32 O O . TYR A 1 82 ? 11.702 -7.267 -6.822 1.00 79.62 82 TYR A O 1
ATOM 640 N N . SER A 1 83 ? 13.854 -6.629 -6.676 1.00 71.62 83 SER A N 1
ATOM 641 C CA . SER A 1 83 ? 14.176 -6.664 -8.099 1.00 71.62 83 SER A CA 1
ATOM 642 C C . SER A 1 83 ? 15.653 -7.023 -8.214 1.00 71.62 83 SER A C 1
ATOM 644 O O . SER A 1 83 ? 16.472 -6.377 -7.573 1.00 71.62 83 SER A O 1
ATOM 646 N N . ALA A 1 84 ? 16.001 -8.029 -9.016 1.00 64.50 84 ALA A N 1
ATOM 647 C CA . ALA A 1 84 ? 17.369 -8.555 -9.089 1.00 64.50 84 ALA A CA 1
ATOM 648 C C . ALA A 1 84 ? 18.401 -7.602 -9.741 1.00 64.50 84 ALA A C 1
ATOM 650 O O . ALA A 1 84 ? 19.565 -7.964 -9.850 1.00 64.50 84 ALA A O 1
ATOM 651 N N . GLY A 1 85 ? 18.001 -6.394 -10.165 1.00 62.75 85 GLY A N 1
ATOM 652 C CA . GLY A 1 85 ? 18.845 -5.491 -10.959 1.00 62.75 85 GLY A 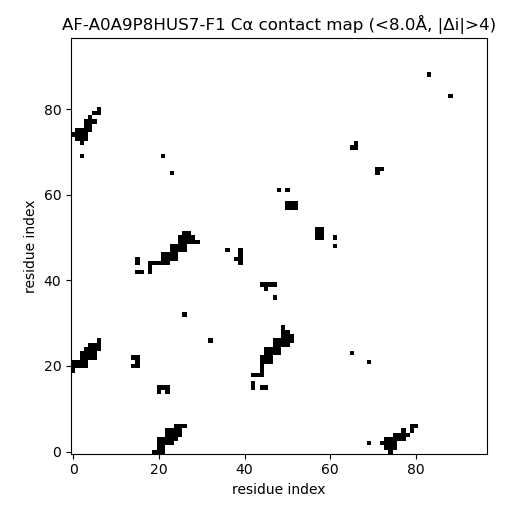CA 1
ATOM 653 C C . GLY A 1 85 ? 19.166 -6.050 -12.356 1.00 62.75 85 GLY A C 1
ATOM 654 O O . GLY A 1 85 ? 18.743 -7.153 -12.699 1.00 62.75 85 GLY A O 1
ATOM 655 N N . THR A 1 86 ? 19.874 -5.277 -13.188 1.00 60.38 86 THR A N 1
ATOM 656 C CA . THR A 1 86 ? 20.351 -5.707 -14.525 1.00 60.38 86 THR A CA 1
ATOM 657 C C . THR A 1 86 ? 21.868 -5.834 -14.653 1.00 60.38 86 THR A C 1
ATOM 659 O O . THR A 1 86 ? 22.335 -6.217 -15.717 1.00 60.38 86 THR A O 1
ATOM 662 N N . ASP A 1 87 ? 22.638 -5.628 -13.590 1.00 58.28 87 ASP A N 1
ATOM 663 C CA . ASP A 1 87 ? 24.080 -5.873 -13.594 1.00 58.28 87 ASP A CA 1
ATOM 664 C C . ASP A 1 87 ? 24.410 -6.842 -12.455 1.00 58.28 87 ASP A C 1
ATOM 666 O O . ASP A 1 87 ? 23.947 -6.660 -11.337 1.00 58.28 87 ASP A O 1
ATOM 670 N N . GLU A 1 88 ? 25.187 -7.885 -12.757 1.00 53.84 88 GLU A N 1
ATOM 671 C CA . GLU A 1 88 ? 25.744 -8.897 -11.830 1.00 53.84 88 GLU A CA 1
ATOM 672 C C . GLU A 1 88 ? 24.950 -10.193 -11.567 1.00 53.84 88 GLU A C 1
ATOM 674 O O . GLU A 1 88 ? 25.512 -11.145 -11.030 1.00 53.84 88 GLU A O 1
ATOM 679 N N . ALA A 1 89 ? 23.736 -10.367 -12.105 1.00 49.84 89 ALA A N 1
ATOM 680 C CA . ALA A 1 89 ? 23.133 -11.712 -12.216 1.00 49.84 89 ALA A CA 1
ATOM 681 C C . ALA A 1 89 ? 23.760 -12.573 -13.341 1.00 49.84 89 ALA A C 1
ATOM 683 O O . ALA A 1 89 ? 23.355 -13.713 -13.572 1.00 49.84 89 ALA A O 1
ATOM 684 N N . LYS A 1 90 ? 24.782 -12.051 -14.032 1.00 50.53 90 LYS A N 1
ATOM 685 C CA . LYS A 1 90 ? 25.705 -12.830 -14.862 1.00 50.53 90 LYS A CA 1
ATOM 686 C C . LYS A 1 90 ? 26.769 -13.436 -13.948 1.00 50.53 90 LYS A C 1
ATOM 688 O O . LYS A 1 90 ? 27.931 -13.042 -13.976 1.00 50.53 90 LYS A O 1
ATOM 693 N N . LEU A 1 91 ? 26.339 -14.382 -13.118 1.00 56.66 91 LEU A N 1
ATOM 694 C CA . LEU A 1 91 ? 27.232 -15.292 -12.417 1.00 56.66 91 LEU A CA 1
ATOM 695 C C . LEU A 1 91 ? 28.172 -15.901 -13.464 1.00 56.66 91 LEU A C 1
ATOM 697 O O . LEU A 1 91 ? 27.737 -16.635 -14.354 1.00 56.66 91 LEU A O 1
ATOM 701 N N . LEU A 1 92 ? 29.447 -15.521 -13.407 1.00 60.62 92 LEU A N 1
ATOM 702 C CA . LEU A 1 92 ? 30.494 -16.140 -14.206 1.00 60.62 92 LEU A CA 1
ATOM 703 C C . LEU A 1 92 ? 30.446 -17.660 -13.960 1.00 60.62 92 LEU A C 1
ATOM 705 O O . LEU A 1 92 ? 30.270 -18.078 -12.812 1.00 60.62 92 LEU A O 1
ATOM 709 N N . PRO A 1 93 ? 30.574 -18.504 -14.999 1.00 60.56 93 PRO A N 1
ATOM 710 C CA . PRO A 1 93 ? 30.633 -19.944 -14.794 1.00 60.56 93 PRO A CA 1
ATOM 711 C C . PRO A 1 93 ? 31.849 -20.300 -13.917 1.00 60.56 93 PRO A C 1
ATOM 713 O O . PRO A 1 93 ? 32.896 -19.662 -14.056 1.00 60.56 93 PRO A O 1
ATOM 716 N N . PRO A 1 94 ? 31.754 -21.329 -13.052 1.00 59.34 94 PRO A N 1
ATOM 717 C CA . PRO A 1 94 ? 32.799 -21.719 -12.097 1.00 59.34 94 PRO A CA 1
ATOM 718 C C . PRO A 1 94 ? 34.031 -22.386 -12.750 1.00 59.34 94 PRO A C 1
ATOM 720 O O . PRO A 1 94 ? 34.628 -23.292 -12.1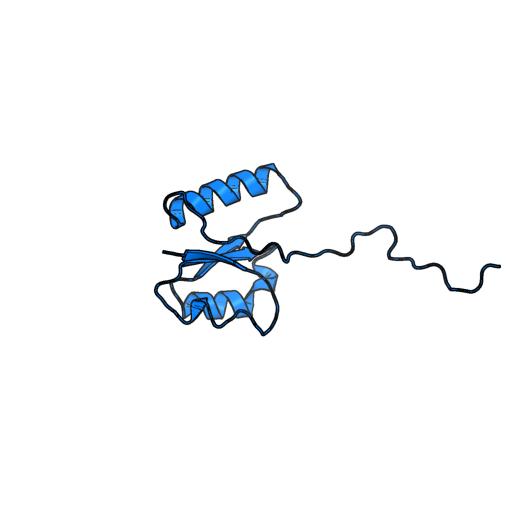83 1.00 59.34 94 PRO A O 1
ATOM 723 N N . SER A 1 95 ? 34.414 -21.984 -13.963 1.00 60.12 95 SER A N 1
ATOM 724 C CA . SER A 1 95 ? 35.484 -22.619 -14.748 1.00 60.12 95 SER A CA 1
ATOM 725 C C . SER A 1 95 ? 36.467 -21.608 -15.340 1.00 60.12 95 SER A C 1
ATOM 727 O O . SER A 1 95 ? 36.904 -21.752 -16.477 1.00 60.12 95 SER A O 1
ATOM 729 N N . ALA A 1 96 ? 36.814 -20.578 -14.571 1.00 53.47 96 ALA A N 1
ATOM 730 C CA . ALA A 1 96 ? 37.934 -19.695 -14.876 1.00 53.47 96 ALA A CA 1
ATOM 731 C C . ALA A 1 96 ? 38.844 -19.568 -13.648 1.00 53.47 96 ALA A C 1
ATOM 733 O O . ALA A 1 96 ? 38.768 -18.580 -12.921 1.00 53.47 96 ALA A O 1
ATOM 734 N N . LEU A 1 97 ? 39.616 -20.630 -13.394 1.00 42.44 97 LEU A N 1
ATOM 735 C CA . LEU A 1 97 ? 41.065 -20.677 -13.125 1.00 42.44 97 LEU A CA 1
ATOM 736 C C . LEU A 1 97 ? 41.451 -22.095 -12.682 1.00 42.44 97 LEU A C 1
ATOM 738 O O . LEU A 1 97 ? 40.833 -22.602 -11.721 1.00 42.44 97 LEU A O 1
#

Radius of gyration: 16.77 Å; Cα contacts (8 Å, |Δi|>4): 111; chains: 1; bounding box: 55×34×30 Å